Protein AF-M5P0G1-F1 (afdb_monomer_lite)

Radius of gyration: 19.76 Å; chains: 1; bounding box: 32×72×48 Å

Structure (mmCIF, N/CA/C/O backbone):
data_AF-M5P0G1-F1
#
_entry.id   AF-M5P0G1-F1
#
loop_
_atom_site.group_PDB
_atom_site.id
_atom_site.type_symbol
_atom_site.label_atom_id
_atom_site.label_alt_id
_atom_site.label_comp_id
_atom_site.label_asym_id
_atom_site.label_entity_id
_atom_site.label_seq_id
_atom_site.pdbx_PDB_ins_code
_atom_site.Cartn_x
_atom_site.Cartn_y
_at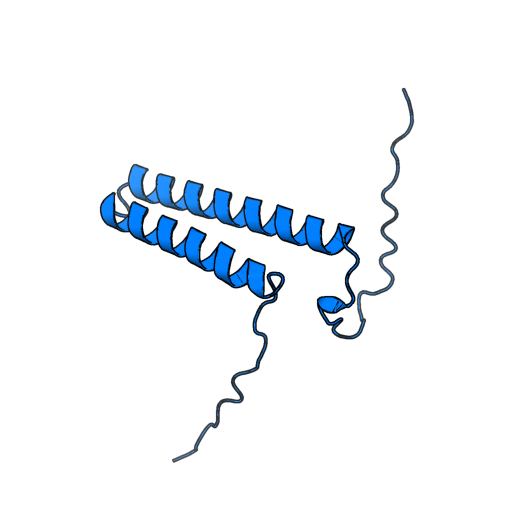om_site.Cartn_z
_atom_site.occupancy
_atom_site.B_iso_or_equiv
_atom_site.auth_seq_id
_atom_site.auth_comp_id
_atom_site.auth_asym_id
_atom_site.auth_atom_id
_atom_site.pdbx_PDB_model_num
ATOM 1 N N . MET A 1 1 ? -6.806 33.149 -22.899 1.00 45.38 1 MET A N 1
ATOM 2 C CA . MET A 1 1 ? -7.219 31.866 -22.291 1.00 45.38 1 MET A CA 1
ATOM 3 C C . MET A 1 1 ? -6.706 30.781 -23.225 1.00 45.38 1 MET A C 1
ATOM 5 O O . MET A 1 1 ? -7.154 30.730 -24.360 1.00 45.38 1 MET A O 1
ATOM 9 N N . ILE A 1 2 ? -5.629 30.093 -22.843 1.00 47.72 2 ILE A N 1
ATOM 10 C CA . ILE A 1 2 ? -4.843 29.232 -23.744 1.00 47.72 2 ILE A CA 1
ATOM 11 C C . ILE A 1 2 ? -5.494 27.840 -23.819 1.00 47.72 2 ILE A C 1
ATOM 13 O O . ILE A 1 2 ? -6.030 27.353 -22.829 1.00 47.72 2 ILE A O 1
ATOM 17 N N . MET A 1 3 ? -5.490 27.291 -25.035 1.00 41.06 3 MET A N 1
ATOM 18 C CA . MET A 1 3 ? -6.217 26.128 -25.558 1.00 41.06 3 MET A CA 1
ATOM 19 C C . MET A 1 3 ? -6.095 24.807 -24.774 1.00 41.06 3 MET A C 1
ATOM 21 O O . MET A 1 3 ? -5.073 24.560 -24.134 1.00 41.06 3 MET A O 1
ATOM 25 N N . PRO A 1 4 ? -7.099 23.912 -24.906 1.00 52.62 4 PRO A N 1
ATOM 26 C CA . PRO A 1 4 ? -7.069 22.574 -24.333 1.00 52.62 4 PRO A CA 1
ATOM 27 C C . PRO A 1 4 ? -6.050 21.723 -25.097 1.00 52.62 4 PRO A C 1
ATOM 29 O O . PRO A 1 4 ? -6.167 21.524 -26.307 1.00 52.62 4 PRO A O 1
ATOM 32 N N . LEU A 1 5 ? -5.039 21.219 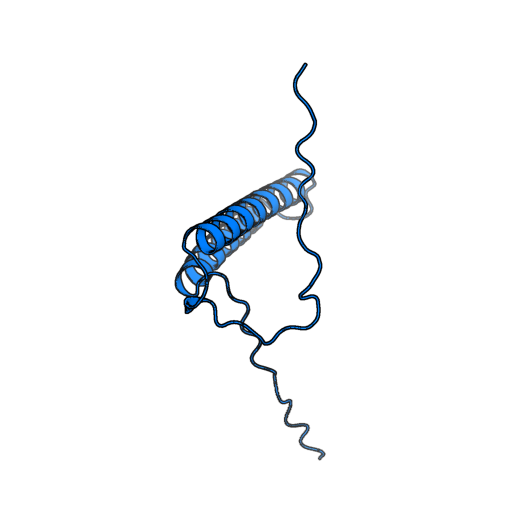-24.392 1.00 49.25 5 LEU A N 1
ATOM 33 C CA . LEU A 1 5 ? -4.108 20.249 -24.950 1.00 49.25 5 LEU A CA 1
ATOM 34 C C . LEU A 1 5 ? -4.814 18.891 -24.968 1.00 49.25 5 LEU A C 1
ATOM 36 O O . LEU A 1 5 ? -4.882 18.189 -23.960 1.00 49.25 5 LEU A O 1
ATOM 40 N N . PHE A 1 6 ? -5.404 18.572 -26.118 1.00 45.56 6 PHE A N 1
ATOM 41 C CA . PHE A 1 6 ? -5.898 17.244 -26.445 1.00 45.56 6 PHE A CA 1
ATOM 42 C C . PHE A 1 6 ? -4.790 16.227 -26.157 1.00 45.56 6 PHE A C 1
ATOM 44 O O . PHE A 1 6 ? -3.772 16.186 -26.847 1.00 45.56 6 PHE A O 1
ATOM 51 N N . PHE A 1 7 ? -4.998 15.411 -25.124 1.00 48.91 7 PHE A N 1
ATOM 52 C CA . PHE A 1 7 ? -4.240 14.192 -24.883 1.00 48.91 7 PHE A CA 1
ATOM 53 C C . PHE A 1 7 ? -4.543 13.240 -26.048 1.00 48.91 7 PHE A C 1
ATOM 55 O O . PHE A 1 7 ? -5.471 12.435 -26.001 1.00 48.91 7 PHE A O 1
ATOM 62 N N . ALA A 1 8 ? -3.799 13.374 -27.144 1.00 45.94 8 ALA A N 1
ATOM 63 C CA . ALA A 1 8 ? -3.763 12.377 -28.198 1.00 45.94 8 ALA A CA 1
ATOM 64 C C . ALA A 1 8 ? -2.966 11.175 -27.674 1.00 45.94 8 ALA A C 1
ATOM 66 O O . ALA A 1 8 ? -1.805 10.977 -28.020 1.00 45.94 8 ALA A O 1
ATOM 67 N N . VAL A 1 9 ? -3.584 10.376 -26.799 1.00 54.19 9 VAL A N 1
ATOM 68 C CA . VAL A 1 9 ? -3.142 8.994 -26.612 1.00 54.19 9 VAL A CA 1
ATOM 69 C C . VAL A 1 9 ? -3.510 8.276 -27.894 1.00 54.19 9 VAL A C 1
ATOM 71 O O . VAL A 1 9 ? -4.676 7.992 -28.168 1.00 54.19 9 VAL A O 1
ATOM 74 N N . SER A 1 10 ? -2.494 8.037 -28.711 1.00 40.72 10 SER A N 1
ATOM 75 C CA . SER A 1 10 ? -2.534 7.146 -29.856 1.00 40.72 10 SER A CA 1
ATOM 76 C C . SER A 1 10 ? -3.023 5.778 -29.373 1.00 40.72 10 SER A C 1
ATOM 78 O O . SER A 1 10 ? -2.258 4.968 -28.853 1.00 40.72 10 SER A O 1
ATOM 80 N N . LEU A 1 11 ? -4.321 5.523 -29.527 1.00 46.38 11 LEU A N 1
ATOM 81 C CA . LEU A 1 11 ? -4.993 4.257 -29.238 1.00 46.38 11 LEU A CA 1
ATOM 82 C C . LEU A 1 11 ? -4.629 3.210 -30.311 1.00 46.38 11 LEU A C 1
ATOM 84 O O . LEU A 1 11 ? -5.498 2.674 -30.988 1.00 46.38 11 LEU A O 1
ATOM 88 N N . SER A 1 12 ? -3.334 2.958 -30.526 1.00 40.03 12 SER A N 1
ATOM 89 C CA . SER A 1 12 ? -2.836 2.122 -31.632 1.00 40.03 12 SER A CA 1
ATOM 90 C C . SER A 1 12 ? -2.193 0.801 -31.191 1.00 40.03 12 SER A C 1
ATOM 92 O O . SER A 1 12 ? -1.617 0.103 -32.018 1.00 40.03 12 SER A O 1
ATOM 94 N N . ALA A 1 13 ? -2.283 0.413 -29.919 1.00 43.12 13 ALA A N 1
ATOM 95 C CA . ALA A 1 13 ? -1.682 -0.836 -29.439 1.00 43.12 13 ALA A CA 1
ATOM 96 C C . ALA A 1 13 ? -2.611 -1.623 -28.503 1.00 43.12 13 ALA A C 1
ATOM 98 O O . ALA A 1 13 ? -2.168 -2.222 -27.530 1.00 43.12 13 ALA A O 1
ATOM 99 N N . ALA A 1 14 ? -3.914 -1.648 -28.798 1.00 42.75 14 ALA A N 1
ATOM 100 C CA . ALA A 1 14 ? -4.871 -2.490 -28.073 1.00 42.75 14 ALA A CA 1
ATOM 101 C C . ALA A 1 14 ? -4.698 -4.005 -28.347 1.00 42.75 14 ALA A C 1
ATOM 103 O O . ALA A 1 14 ? -5.477 -4.800 -27.835 1.00 42.75 14 ALA A O 1
ATOM 104 N N . HIS A 1 15 ? -3.696 -4.418 -29.131 1.00 47.12 15 HIS A N 1
ATOM 105 C CA . HIS A 1 15 ? -3.206 -5.795 -29.248 1.00 47.12 15 HIS A CA 1
ATOM 106 C C . HIS A 1 15 ? -1.672 -5.737 -29.300 1.00 47.12 15 HIS A C 1
ATOM 108 O O . HIS A 1 15 ? -1.105 -5.367 -30.324 1.00 47.12 15 HIS A O 1
ATOM 114 N N . GLY A 1 16 ? -0.991 -6.033 -28.193 1.00 35.62 16 GLY A N 1
ATOM 115 C CA . GLY A 1 16 ? 0.466 -5.948 -28.119 1.00 35.62 16 GLY A CA 1
ATOM 116 C C . GLY A 1 16 ? 1.011 -6.836 -27.012 1.00 35.62 16 GLY A C 1
ATOM 117 O O . GLY A 1 16 ? 0.476 -6.848 -25.908 1.00 35.62 16 GLY A O 1
ATOM 118 N N . GLU A 1 17 ? 2.039 -7.604 -27.352 1.00 43.88 17 GLU A N 1
ATOM 119 C CA . GLU A 1 17 ? 2.778 -8.555 -26.520 1.00 43.88 17 GLU A CA 1
ATOM 120 C C . GLU A 1 17 ? 2.955 -8.115 -25.056 1.00 43.88 17 GLU A C 1
ATOM 122 O O . GLU A 1 17 ? 3.177 -6.939 -24.755 1.00 43.88 17 GLU A O 1
ATOM 127 N N . THR A 1 18 ? 2.899 -9.078 -24.129 1.00 55.81 18 THR A N 1
ATOM 128 C CA . THR A 1 18 ? 3.144 -8.843 -22.702 1.00 55.81 18 THR A CA 1
ATOM 129 C C . THR A 1 18 ? 4.546 -8.263 -22.505 1.00 55.81 18 THR A C 1
ATOM 131 O O . THR A 1 18 ? 5.544 -8.974 -22.602 1.00 55.81 18 THR A O 1
ATOM 134 N N . ARG A 1 19 ? 4.645 -6.960 -22.225 1.00 56.34 19 ARG A N 1
ATOM 135 C CA . ARG A 1 19 ? 5.925 -6.325 -21.892 1.00 56.34 19 ARG A CA 1
ATOM 136 C C . ARG A 1 19 ? 6.326 -6.689 -20.465 1.00 56.34 19 ARG A C 1
ATOM 138 O O . ARG A 1 19 ? 5.540 -6.536 -19.532 1.00 56.34 19 ARG A O 1
ATOM 145 N N . VAL A 1 20 ? 7.561 -7.157 -20.303 1.00 69.94 20 VAL A N 1
ATOM 146 C CA . VAL A 1 20 ? 8.185 -7.382 -18.990 1.00 69.94 20 VAL A CA 1
ATOM 147 C C . VAL A 1 20 ? 8.380 -6.027 -18.300 1.00 69.94 20 VAL A C 1
ATOM 149 O O . VAL A 1 20 ? 8.779 -5.065 -18.953 1.00 69.94 20 VAL A O 1
ATOM 152 N N . TYR A 1 21 ? 8.097 -5.934 -16.996 1.00 74.62 21 TYR A N 1
ATOM 153 C CA . TYR A 1 21 ? 8.175 -4.681 -16.223 1.00 74.62 21 TYR A CA 1
ATOM 154 C C . TYR A 1 21 ? 9.544 -3.992 -16.292 1.00 74.62 21 TYR A C 1
ATOM 156 O O . TYR A 1 21 ? 9.619 -2.764 -16.286 1.00 74.62 21 TYR A O 1
ATOM 164 N N . ASP A 1 22 ? 10.618 -4.769 -16.426 1.00 77.94 22 ASP A N 1
ATOM 165 C CA . ASP A 1 22 ? 11.981 -4.246 -16.563 1.00 77.94 22 ASP A CA 1
ATOM 166 C C . ASP A 1 22 ? 12.160 -3.360 -17.806 1.00 77.94 22 ASP A C 1
ATOM 168 O O . ASP A 1 22 ? 13.005 -2.468 -17.805 1.00 77.94 22 ASP A O 1
ATOM 172 N N . ASN A 1 23 ? 11.313 -3.541 -18.825 1.00 84.12 23 ASN A N 1
ATOM 173 C CA . ASN A 1 23 ? 11.337 -2.770 -20.069 1.00 84.12 23 ASN A CA 1
ATOM 174 C C . ASN A 1 23 ? 10.534 -1.456 -19.998 1.00 84.12 23 ASN A C 1
ATOM 176 O O . ASN A 1 23 ? 10.432 -0.757 -21.007 1.00 84.12 23 ASN A O 1
ATOM 180 N N . LEU A 1 24 ? 9.919 -1.127 -18.855 1.00 85.00 24 LEU A N 1
ATOM 181 C CA . LEU A 1 24 ? 9.216 0.146 -18.665 1.00 85.00 24 LEU A CA 1
ATOM 182 C C . LEU A 1 24 ? 10.202 1.293 -18.415 1.00 85.00 24 LEU A C 1
ATOM 184 O O . LEU A 1 24 ? 11.248 1.106 -17.789 1.00 85.00 24 LEU A O 1
ATOM 188 N N . THR A 1 25 ? 9.837 2.500 -18.852 1.00 90.50 25 THR A N 1
ATOM 189 C CA . THR A 1 25 ? 10.582 3.718 -18.508 1.00 90.50 25 THR A CA 1
ATOM 190 C C . THR A 1 25 ? 10.412 4.058 -17.026 1.00 90.50 25 THR A C 1
ATOM 192 O O . THR A 1 25 ? 9.458 3.627 -16.375 1.00 90.50 25 THR A O 1
ATOM 195 N N . GLU A 1 26 ? 11.317 4.866 -16.473 1.00 89.56 26 GLU A N 1
ATOM 196 C CA . GLU A 1 26 ? 11.212 5.293 -15.071 1.00 89.56 26 GLU A CA 1
ATOM 197 C C . GLU A 1 26 ? 9.936 6.105 -14.799 1.00 89.56 26 GLU A C 1
ATOM 199 O O . GLU A 1 26 ? 9.306 5.914 -13.763 1.00 89.56 26 GLU A O 1
ATOM 204 N N . GLU A 1 27 ? 9.491 6.928 -15.753 1.00 91.31 27 GLU A N 1
ATOM 205 C CA . GLU A 1 27 ? 8.216 7.657 -15.663 1.00 91.31 27 GLU A CA 1
ATOM 206 C C . GLU A 1 27 ? 7.018 6.699 -15.566 1.00 91.31 27 GLU A C 1
ATOM 208 O O . GLU A 1 27 ? 6.166 6.857 -14.695 1.00 91.31 27 GLU A O 1
ATOM 213 N N . GLN A 1 28 ? 6.991 5.644 -16.389 1.00 88.50 28 GLN A N 1
ATOM 214 C CA . GLN A 1 28 ? 5.936 4.624 -16.350 1.00 88.50 28 GLN A CA 1
ATOM 215 C C . GLN A 1 28 ? 5.930 3.860 -15.020 1.00 88.50 28 GLN A C 1
ATOM 217 O O . GLN A 1 28 ? 4.873 3.595 -14.445 1.00 88.50 28 GLN A O 1
ATOM 222 N N . LYS A 1 29 ? 7.110 3.515 -14.491 1.00 87.62 29 LYS A N 1
ATOM 223 C CA . LYS A 1 29 ? 7.229 2.853 -13.182 1.00 87.62 29 LYS A CA 1
ATOM 224 C C . LYS A 1 29 ? 6.751 3.762 -12.048 1.00 87.62 29 LYS A C 1
ATOM 226 O O . LYS A 1 29 ? 6.079 3.290 -11.129 1.00 87.62 29 LYS A O 1
ATOM 231 N N . GLN A 1 30 ? 7.073 5.053 -12.108 1.00 90.81 30 GLN A N 1
ATOM 232 C CA . GLN A 1 30 ? 6.614 6.043 -11.132 1.00 90.81 30 GLN A CA 1
ATOM 233 C C . GLN A 1 30 ? 5.096 6.229 -11.175 1.00 90.81 30 GLN A C 1
ATOM 235 O O . GLN A 1 30 ? 4.469 6.268 -10.116 1.00 90.81 30 GLN A O 1
ATOM 240 N N . GLU A 1 31 ? 4.499 6.273 -12.368 1.00 92.00 31 GLU A N 1
ATOM 241 C CA . GLU A 1 31 ? 3.045 6.335 -12.537 1.00 92.00 31 GLU A CA 1
ATOM 242 C C . GLU A 1 31 ? 2.360 5.135 -11.863 1.00 92.00 31 GLU A C 1
ATOM 244 O O . GLU A 1 31 ? 1.482 5.309 -11.013 1.00 92.00 31 GLU A O 1
ATOM 249 N N . LEU A 1 32 ? 2.833 3.914 -12.138 1.00 90.12 32 LEU A N 1
ATOM 250 C CA . LEU A 1 32 ? 2.311 2.695 -11.510 1.00 90.12 32 LEU A CA 1
ATOM 251 C C . LEU A 1 32 ? 2.467 2.701 -9.983 1.00 90.12 32 LEU A C 1
ATOM 253 O O . LEU A 1 32 ? 1.548 2.303 -9.261 1.00 90.12 32 LEU A O 1
ATOM 257 N N . ALA A 1 33 ? 3.614 3.161 -9.476 1.00 90.81 33 ALA A N 1
ATOM 258 C CA . ALA A 1 33 ? 3.858 3.269 -8.041 1.00 90.81 33 ALA A CA 1
ATOM 259 C C . ALA A 1 33 ? 2.907 4.275 -7.376 1.00 90.81 33 ALA A C 1
ATOM 261 O O . ALA A 1 33 ? 2.360 3.987 -6.307 1.00 90.81 33 ALA A O 1
ATOM 262 N N . SER A 1 34 ? 2.668 5.420 -8.023 1.00 94.12 34 SER A N 1
ATOM 263 C CA . SER A 1 34 ? 1.714 6.429 -7.559 1.00 94.12 34 SER A CA 1
ATOM 264 C C . SER A 1 34 ? 0.303 5.850 -7.475 1.00 94.12 34 SER A C 1
ATOM 266 O O . SER A 1 34 ? -0.324 5.901 -6.419 1.00 94.12 34 SER A O 1
ATOM 268 N N . MET A 1 35 ? -0.162 5.191 -8.540 1.00 95.06 35 MET A N 1
ATOM 269 C CA . MET A 1 35 ? -1.483 4.555 -8.556 1.00 95.06 35 MET A CA 1
ATOM 270 C C . MET A 1 35 ? -1.629 3.488 -7.463 1.00 95.06 35 MET A C 1
ATOM 272 O O . MET A 1 35 ? -2.667 3.388 -6.808 1.00 95.06 35 MET A O 1
ATOM 276 N N . GLN A 1 36 ? -0.595 2.676 -7.230 1.00 93.31 36 GLN A N 1
ATOM 277 C CA . GLN A 1 36 ? -0.626 1.649 -6.184 1.00 93.31 36 GLN A CA 1
ATOM 278 C C . GLN A 1 36 ? -0.677 2.239 -4.777 1.00 93.31 36 GLN A C 1
ATOM 280 O O . GLN A 1 36 ? -1.361 1.688 -3.907 1.00 93.31 36 GLN A O 1
ATOM 285 N N . LYS A 1 37 ? 0.003 3.366 -4.555 1.00 94.25 37 LYS A N 1
ATOM 286 C CA . LYS A 1 37 ? -0.078 4.106 -3.297 1.00 94.25 37 LYS A CA 1
ATOM 287 C C . LYS A 1 37 ? -1.494 4.639 -3.074 1.00 94.25 37 LYS A C 1
ATOM 289 O O . LYS A 1 37 ? -2.060 4.403 -2.007 1.00 94.25 37 LYS A O 1
ATOM 294 N N . ASP A 1 38 ? -2.105 5.236 -4.093 1.00 96.94 38 ASP A N 1
ATOM 295 C CA . ASP A 1 38 ? -3.479 5.743 -4.011 1.00 96.94 38 ASP A CA 1
ATOM 296 C C . ASP A 1 38 ? -4.479 4.618 -3.706 1.00 96.94 38 ASP A C 1
ATOM 298 O O . ASP A 1 38 ? -5.344 4.749 -2.836 1.00 96.94 38 ASP A O 1
ATOM 302 N N . ILE A 1 39 ? -4.330 3.458 -4.355 1.00 95.75 39 ILE A N 1
ATOM 303 C CA . ILE A 1 39 ? -5.151 2.268 -4.087 1.00 95.75 39 ILE A CA 1
ATOM 304 C C . ILE A 1 39 ? -4.987 1.801 -2.636 1.00 95.75 39 ILE A C 1
ATOM 306 O O . ILE A 1 39 ? -5.974 1.456 -1.978 1.00 95.75 39 ILE A O 1
ATOM 310 N N . MET A 1 40 ? -3.754 1.760 -2.126 1.00 96.81 40 MET A N 1
ATOM 311 C CA . MET A 1 40 ? -3.469 1.389 -0.740 1.00 96.81 40 MET A CA 1
ATOM 312 C C . MET A 1 40 ? -4.176 2.338 0.238 1.00 96.81 40 MET A C 1
ATOM 314 O O . MET A 1 40 ? -4.855 1.884 1.163 1.00 96.81 40 MET A O 1
ATOM 318 N N . GLU A 1 41 ? -4.064 3.647 0.017 1.00 98.00 41 GLU A N 1
ATOM 319 C CA . GLU A 1 41 ? -4.693 4.669 0.854 1.00 98.00 41 GLU A CA 1
ATOM 320 C C . GLU A 1 41 ? -6.222 4.574 0.816 1.00 98.00 41 GLU A C 1
ATOM 322 O O . GLU A 1 41 ? -6.866 4.555 1.870 1.00 98.00 41 GLU A O 1
ATOM 327 N N . LYS A 1 42 ? -6.814 4.401 -0.373 1.00 98.44 42 LYS A N 1
ATOM 328 C CA . LYS A 1 42 ? -8.262 4.196 -0.532 1.00 98.44 42 LYS A CA 1
ATOM 329 C C . LYS A 1 42 ? -8.754 2.944 0.187 1.00 98.44 42 LYS A C 1
ATOM 331 O O . LYS A 1 42 ? -9.788 2.991 0.853 1.00 98.44 42 LYS A O 1
ATOM 336 N N . LYS A 1 43 ? -8.001 1.842 0.139 1.00 97.88 43 LYS A N 1
ATOM 337 C CA . LYS A 1 43 ? -8.332 0.628 0.904 1.00 97.88 43 LYS A CA 1
ATOM 338 C C . LYS A 1 43 ? -8.312 0.891 2.407 1.00 97.88 43 LYS A C 1
ATOM 340 O O . LYS A 1 43 ? -9.247 0.497 3.095 1.00 97.88 43 LYS A O 1
ATOM 345 N N . LYS A 1 44 ? -7.303 1.596 2.928 1.00 98.31 44 LYS A N 1
ATOM 346 C CA . LYS A 1 44 ? -7.252 1.965 4.355 1.00 98.31 44 LYS A CA 1
ATOM 347 C C . LYS A 1 44 ? -8.443 2.842 4.761 1.00 98.31 44 LYS A C 1
ATOM 349 O O . LYS A 1 44 ? -9.008 2.625 5.831 1.00 98.31 44 LYS A O 1
ATOM 354 N N . GLN A 1 45 ? -8.844 3.790 3.910 1.00 98.44 45 GLN A N 1
ATOM 355 C CA . GLN A 1 45 ? -10.034 4.622 4.128 1.00 98.44 45 GLN A CA 1
ATOM 356 C C . GLN A 1 45 ? -11.315 3.780 4.189 1.00 98.44 45 GLN A C 1
ATOM 358 O O . GLN A 1 45 ? -12.120 3.969 5.099 1.00 98.44 45 GLN A O 1
ATOM 363 N N . LEU A 1 46 ? -11.475 2.812 3.283 1.00 98.44 46 LEU A N 1
ATOM 364 C CA . LEU A 1 46 ? -12.609 1.886 3.293 1.00 98.44 46 LEU A CA 1
ATOM 365 C C . LEU A 1 46 ? -12.670 1.069 4.593 1.00 98.44 46 LEU A C 1
ATOM 367 O O . LEU A 1 46 ? -13.728 0.974 5.206 1.00 98.44 46 LEU A O 1
ATOM 371 N N . ILE A 1 47 ? -11.533 0.543 5.059 1.00 98.50 47 ILE A N 1
ATOM 372 C CA . ILE A 1 47 ? -11.467 -0.193 6.330 1.00 98.50 47 ILE A CA 1
ATOM 373 C C . ILE A 1 47 ? -11.853 0.696 7.514 1.00 98.50 47 ILE A C 1
ATOM 375 O O . ILE A 1 47 ? -12.583 0.249 8.393 1.00 98.50 47 ILE A O 1
ATOM 379 N N . ASN A 1 48 ? -11.433 1.965 7.530 1.00 98.38 48 ASN A N 1
ATOM 380 C CA . ASN A 1 48 ? -11.879 2.898 8.566 1.00 98.38 48 ASN A CA 1
ATOM 381 C C . ASN A 1 48 ? -13.405 3.088 8.540 1.00 98.38 48 ASN A C 1
ATOM 383 O O . ASN A 1 48 ? -14.012 3.126 9.604 1.00 98.38 48 ASN A O 1
ATOM 387 N N . LYS A 1 49 ? -14.033 3.143 7.356 1.00 98.69 49 LYS A N 1
ATOM 388 C CA . LYS A 1 49 ? -15.499 3.200 7.238 1.00 98.69 49 LYS A CA 1
ATOM 389 C C . LYS A 1 49 ? -16.184 1.930 7.731 1.00 98.69 49 LYS A C 1
ATOM 391 O O . LYS A 1 49 ? -17.214 2.024 8.384 1.00 98.69 49 LYS A O 1
ATOM 396 N N . TYR A 1 50 ? -15.602 0.758 7.500 1.00 98.50 50 TYR A N 1
ATOM 397 C CA . TYR A 1 50 ? -16.129 -0.484 8.071 1.00 98.50 50 TYR A CA 1
ATOM 398 C C . TYR A 1 50 ? -16.054 -0.512 9.600 1.00 98.50 50 TYR A C 1
ATOM 400 O O . TYR A 1 50 ? -16.987 -1.002 10.228 1.00 98.50 50 TYR A O 1
ATOM 408 N N . VAL A 1 51 ? -14.999 0.052 10.197 1.00 98.44 51 VAL A N 1
ATOM 409 C CA . VAL A 1 51 ? -14.915 0.229 11.657 1.00 98.44 51 VAL A CA 1
ATOM 410 C C . VAL A 1 51 ? -15.964 1.231 12.148 1.00 98.44 51 VAL A C 1
ATOM 412 O O . VAL A 1 51 ? -16.667 0.962 13.114 1.00 98.44 51 VAL A O 1
ATOM 415 N N . GLU A 1 52 ? -16.097 2.374 11.470 1.00 98.31 52 GLU A N 1
ATOM 416 C CA . GLU A 1 52 ? -17.062 3.432 11.809 1.00 98.31 52 GLU A CA 1
ATOM 417 C C . 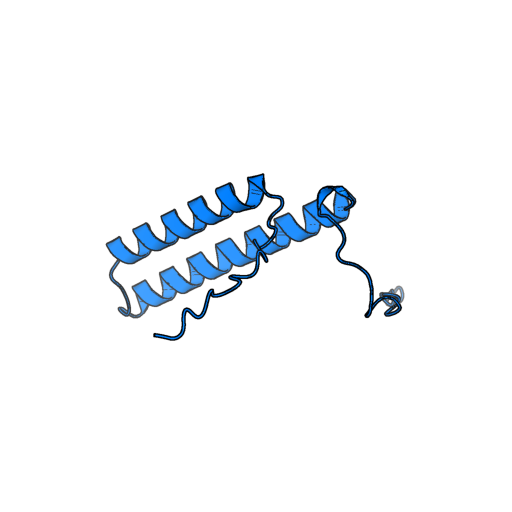GLU A 1 52 ? -18.510 2.928 11.774 1.00 98.31 52 GLU A C 1
ATOM 419 O O . GLU A 1 52 ? -19.302 3.263 12.648 1.00 98.31 52 GLU A O 1
ATOM 424 N N . TYR A 1 53 ? -18.848 2.089 10.795 1.00 98.44 53 TYR A N 1
ATOM 425 C CA . TYR A 1 53 ? -20.188 1.520 10.645 1.00 98.44 53 TYR A CA 1
ATOM 426 C C . TYR A 1 53 ? -20.406 0.252 11.482 1.00 98.44 53 TYR A C 1
ATOM 428 O O . TYR A 1 53 ? -21.458 -0.373 11.372 1.00 98.44 53 TYR A O 1
ATOM 436 N N . GLY A 1 54 ? -19.424 -0.153 12.294 1.00 97.19 54 GLY A N 1
ATOM 437 C CA . GLY A 1 54 ? -19.518 -1.342 13.143 1.00 97.19 54 GLY A CA 1
ATOM 438 C C . GLY A 1 54 ? -19.556 -2.669 12.376 1.00 97.19 54 GLY A C 1
ATOM 439 O O . GLY A 1 54 ? -19.956 -3.682 12.938 1.00 97.19 54 GLY A O 1
ATOM 440 N N . ILE A 1 55 ? -19.148 -2.682 11.102 1.00 97.94 55 ILE A N 1
ATOM 441 C CA . ILE A 1 55 ? -19.056 -3.904 10.282 1.00 97.94 55 ILE A CA 1
ATOM 442 C C . ILE A 1 55 ? -17.886 -4.776 10.758 1.00 97.94 55 ILE A C 1
ATOM 444 O O . ILE A 1 55 ? -17.954 -6.001 10.692 1.00 97.94 55 ILE A O 1
ATOM 448 N N . ILE A 1 56 ? -16.811 -4.143 11.235 1.00 97.81 56 ILE A N 1
ATOM 449 C CA . ILE A 1 56 ? -15.659 -4.803 11.858 1.00 97.81 56 ILE A CA 1
ATOM 450 C C . ILE A 1 56 ? -15.244 -4.048 13.123 1.00 97.81 56 ILE A C 1
ATOM 452 O O . ILE A 1 56 ? -15.462 -2.841 13.231 1.00 97.81 56 ILE A O 1
ATOM 456 N N . ASP A 1 57 ? -14.601 -4.739 14.059 1.00 97.31 57 ASP A N 1
ATOM 457 C CA . ASP A 1 57 ? -14.037 -4.108 15.250 1.00 97.31 57 ASP A CA 1
ATOM 458 C C . ASP A 1 57 ? -12.729 -3.335 14.953 1.00 97.31 57 ASP A C 1
ATOM 460 O O . ASP A 1 57 ? -12.131 -3.413 13.870 1.00 97.31 57 ASP A O 1
ATOM 464 N N . GLN A 1 58 ? -12.276 -2.548 15.935 1.00 97.19 58 GLN A N 1
ATOM 465 C CA . GLN A 1 58 ? -11.080 -1.715 15.795 1.00 97.19 58 GLN A CA 1
ATOM 466 C C . GLN A 1 58 ? -9.782 -2.516 15.657 1.00 97.19 58 GLN A C 1
ATOM 468 O O . GLN A 1 58 ? -8.860 -2.060 14.974 1.00 97.19 58 GLN A O 1
ATOM 473 N N . GLU A 1 59 ? -9.677 -3.660 16.328 1.00 97.69 59 GLU A N 1
ATOM 474 C CA . GLU A 1 59 ? -8.476 -4.492 16.318 1.00 97.69 59 GLU A CA 1
ATOM 475 C C . GLU A 1 59 ? -8.303 -5.119 14.938 1.00 97.69 59 GLU A C 1
ATOM 477 O O . GLU A 1 59 ? -7.28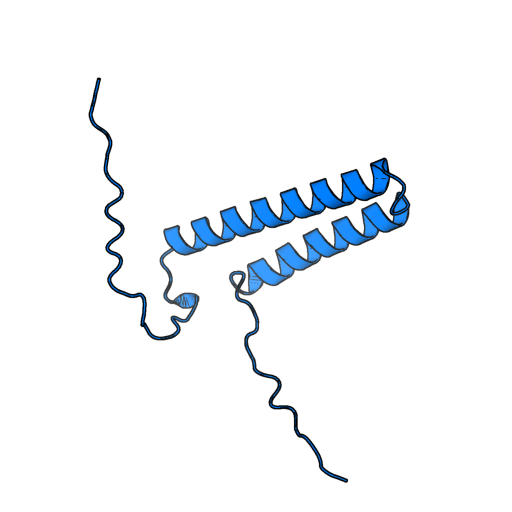4 -4.914 14.274 1.00 97.69 59 GLU A O 1
ATOM 482 N N . ARG A 1 60 ? -9.372 -5.721 14.424 1.00 96.75 60 ARG A N 1
ATOM 483 C CA . ARG A 1 60 ? -9.451 -6.273 13.082 1.00 96.75 60 ARG A CA 1
ATOM 484 C C . ARG A 1 60 ? -9.189 -5.217 12.016 1.00 96.75 60 ARG A C 1
ATOM 486 O O . ARG A 1 60 ? -8.452 -5.461 11.060 1.00 96.75 60 ARG A O 1
ATOM 493 N N . GLY A 1 61 ? -9.730 -4.012 12.190 1.00 98.12 61 GLY A N 1
ATOM 494 C CA . GLY A 1 61 ? -9.431 -2.880 11.315 1.00 98.12 61 GLY A CA 1
ATOM 495 C C . GLY A 1 61 ? -7.940 -2.514 11.291 1.00 98.12 61 GLY A C 1
ATOM 496 O O . GLY A 1 61 ? -7.400 -2.197 10.227 1.00 98.12 61 GLY A O 1
ATOM 497 N N . LYS A 1 62 ? -7.243 -2.569 12.434 1.00 98.12 62 LYS A N 1
ATOM 498 C CA . LYS A 1 62 ? -5.788 -2.333 12.513 1.00 98.12 62 LYS A CA 1
ATOM 499 C C . LYS A 1 62 ? -4.999 -3.446 11.826 1.00 98.12 62 LYS A C 1
ATOM 501 O O . LYS A 1 62 ? -4.119 -3.134 11.022 1.00 98.12 62 LYS A O 1
ATOM 506 N N . GLU A 1 63 ? -5.346 -4.708 12.074 1.00 98.19 63 GLU A N 1
ATOM 507 C CA . GLU A 1 63 ? -4.709 -5.860 11.426 1.00 98.19 63 GLU A CA 1
ATOM 508 C C . GLU A 1 63 ? -4.794 -5.762 9.902 1.00 98.19 63 GLU A C 1
ATOM 510 O O . GLU A 1 63 ? -3.779 -5.841 9.207 1.00 98.19 63 GLU A O 1
ATOM 515 N N . ILE A 1 64 ? -5.995 -5.526 9.361 1.00 97.88 64 ILE A N 1
ATOM 516 C CA . ILE A 1 64 ? -6.204 -5.450 7.910 1.00 97.88 64 ILE A CA 1
ATOM 517 C C . ILE A 1 64 ? -5.375 -4.312 7.302 1.00 97.88 64 ILE A C 1
ATOM 519 O O . ILE A 1 64 ? -4.745 -4.502 6.260 1.00 97.88 64 ILE A O 1
ATOM 523 N N . LYS A 1 65 ? -5.319 -3.141 7.952 1.00 97.94 65 LYS A N 1
ATOM 524 C CA . LYS A 1 65 ? -4.481 -2.023 7.485 1.00 97.94 65 LYS A CA 1
ATOM 525 C C . LYS A 1 65 ? -2.991 -2.379 7.476 1.00 97.94 65 LYS A C 1
ATOM 527 O O . LYS A 1 65 ? -2.322 -2.075 6.491 1.00 97.94 65 LYS A O 1
ATOM 532 N N . SER A 1 66 ? -2.496 -3.087 8.492 1.00 97.81 66 SER A N 1
ATOM 533 C CA . SER A 1 66 ? -1.112 -3.583 8.516 1.00 97.81 66 SER A CA 1
ATOM 534 C C . SER A 1 66 ? -0.840 -4.578 7.379 1.00 97.81 66 SER A C 1
ATOM 536 O O . SER A 1 66 ? 0.177 -4.492 6.687 1.00 97.81 66 SER A O 1
ATOM 538 N N . HIS A 1 67 ? -1.782 -5.484 7.099 1.00 97.06 67 HIS A N 1
ATOM 539 C CA . HIS A 1 67 ? -1.671 -6.400 5.963 1.00 97.06 67 HIS A CA 1
ATOM 540 C C . HIS A 1 67 ? -1.649 -5.675 4.612 1.00 97.06 67 HIS A C 1
ATOM 542 O O . HIS A 1 67 ? -0.908 -6.090 3.716 1.00 97.06 67 HIS A O 1
ATOM 548 N N . ILE A 1 68 ? -2.437 -4.606 4.460 1.00 96.50 68 ILE A N 1
ATOM 549 C CA . ILE A 1 68 ? -2.444 -3.756 3.263 1.00 96.50 68 ILE A CA 1
ATOM 550 C C . ILE A 1 68 ? -1.062 -3.120 3.051 1.00 96.50 68 ILE A C 1
ATOM 552 O O . ILE A 1 68 ? -0.517 -3.225 1.953 1.00 96.50 68 ILE A O 1
ATOM 556 N N . GLU A 1 69 ? -0.470 -2.536 4.094 1.00 95.25 69 GLU A N 1
ATOM 557 C CA . GLU A 1 69 ? 0.870 -1.931 4.042 1.00 95.25 69 GLU A CA 1
ATOM 558 C C . GLU A 1 69 ? 1.946 -2.969 3.712 1.00 95.25 69 GLU A C 1
ATOM 560 O O . GLU A 1 69 ? 2.732 -2.789 2.782 1.00 95.25 69 GLU A O 1
ATOM 565 N N . ARG A 1 70 ? 1.923 -4.126 4.385 1.00 94.75 70 ARG A N 1
ATOM 566 C CA . ARG A 1 70 ? 2.853 -5.226 4.097 1.00 94.75 70 ARG A CA 1
ATOM 567 C C . ARG A 1 70 ? 2.744 -5.702 2.649 1.00 94.75 70 ARG A C 1
ATOM 569 O O . ARG A 1 70 ? 3.750 -6.019 2.017 1.00 94.75 70 ARG A O 1
ATOM 576 N N . ARG A 1 71 ? 1.523 -5.783 2.110 1.00 91.19 71 ARG A N 1
ATOM 577 C CA . ARG A 1 71 ? 1.304 -6.169 0.711 1.00 91.19 71 ARG A CA 1
ATOM 578 C C . ARG A 1 71 ? 1.849 -5.117 -0.249 1.00 91.19 71 ARG A C 1
ATOM 580 O O . ARG A 1 71 ? 2.436 -5.503 -1.254 1.00 91.19 71 ARG A O 1
ATOM 587 N N . TYR A 1 72 ? 1.683 -3.833 0.056 1.00 92.25 72 TYR A N 1
ATOM 588 C CA . TYR A 1 72 ? 2.253 -2.752 -0.743 1.00 92.25 72 TYR A CA 1
ATOM 589 C C . TYR A 1 72 ? 3.783 -2.855 -0.810 1.00 92.25 72 TYR A C 1
ATOM 591 O O . TYR A 1 72 ? 4.333 -2.900 -1.908 1.00 92.25 72 TYR A O 1
ATOM 599 N N . GLU A 1 73 ? 4.460 -3.022 0.330 1.00 91.69 73 GLU A N 1
ATOM 600 C CA . GLU A 1 73 ? 5.922 -3.183 0.370 1.00 91.69 73 GLU A CA 1
ATOM 601 C C . GLU A 1 73 ? 6.403 -4.434 -0.379 1.00 91.69 73 GLU A C 1
ATOM 603 O O . GLU A 1 73 ? 7.399 -4.397 -1.103 1.00 91.69 73 GLU A O 1
ATOM 608 N N . ASN A 1 74 ? 5.675 -5.548 -0.270 1.00 88.94 74 ASN A N 1
ATOM 609 C CA . ASN A 1 74 ? 5.999 -6.759 -1.025 1.00 88.94 74 ASN A CA 1
ATOM 610 C C . ASN A 1 74 ? 5.807 -6.574 -2.534 1.00 88.94 74 ASN A C 1
ATOM 612 O O . ASN A 1 74 ? 6.627 -7.043 -3.319 1.00 88.94 74 ASN A O 1
ATOM 616 N N . ASN A 1 75 ? 4.744 -5.885 -2.945 1.00 86.25 75 ASN A N 1
ATOM 617 C CA . ASN A 1 75 ? 4.479 -5.609 -4.351 1.00 86.25 75 ASN A CA 1
ATOM 618 C C . ASN A 1 75 ? 5.502 -4.631 -4.932 1.00 86.25 75 ASN A C 1
ATOM 620 O O . ASN A 1 75 ? 5.936 -4.831 -6.062 1.00 86.25 75 ASN A O 1
ATOM 624 N N . LYS A 1 76 ? 5.945 -3.635 -4.157 1.00 86.88 76 LYS A N 1
ATOM 625 C CA . LYS A 1 76 ? 6.981 -2.676 -4.558 1.00 86.88 76 LYS A CA 1
ATOM 626 C C . LYS A 1 76 ? 8.274 -3.371 -4.996 1.00 86.88 76 LYS A C 1
ATOM 628 O O . LYS A 1 76 ? 8.870 -2.965 -5.986 1.00 86.88 76 LYS A O 1
ATOM 633 N N . LYS A 1 77 ? 8.669 -4.457 -4.317 1.00 83.44 77 LYS A N 1
ATOM 634 C CA . LYS A 1 77 ? 9.855 -5.262 -4.681 1.00 83.44 77 LYS A CA 1
ATOM 635 C C . LYS A 1 77 ? 9.746 -5.923 -6.058 1.00 83.44 77 LYS A C 1
ATOM 637 O O . LYS A 1 77 ? 10.763 -6.124 -6.704 1.00 83.44 77 LYS A O 1
ATOM 642 N N . ASN A 1 78 ? 8.528 -6.227 -6.505 1.00 79.94 78 ASN A N 1
ATOM 643 C CA . ASN A 1 78 ? 8.251 -6.882 -7.786 1.00 79.94 78 ASN A CA 1
ATOM 644 C C . ASN A 1 78 ? 7.676 -5.903 -8.825 1.00 79.94 78 ASN A C 1
ATOM 646 O O . ASN A 1 78 ? 6.969 -6.324 -9.740 1.00 79.94 78 ASN A O 1
ATOM 650 N N . GLY A 1 79 ? 7.862 -4.592 -8.633 1.00 81.06 79 GLY A N 1
ATOM 651 C CA . GLY A 1 79 ? 7.340 -3.595 -9.567 1.00 81.06 79 GLY A CA 1
ATOM 652 C C . GLY A 1 79 ? 5.813 -3.535 -9.649 1.00 81.06 79 GLY A C 1
ATOM 653 O O . GLY A 1 79 ? 5.247 -3.167 -10.670 1.00 81.06 79 GLY A O 1
ATOM 654 N N . PHE A 1 80 ? 5.119 -3.953 -8.592 1.00 81.62 80 PHE A N 1
ATOM 655 C CA . PHE A 1 80 ? 3.660 -4.043 -8.540 1.00 81.62 80 PHE A CA 1
ATOM 656 C C . PHE A 1 80 ? 3.020 -4.972 -9.588 1.00 81.62 80 PHE A C 1
ATOM 658 O O . PHE A 1 80 ? 1.809 -4.903 -9.805 1.00 81.62 80 PHE A O 1
ATOM 665 N N . MET A 1 81 ? 3.790 -5.888 -10.187 1.00 77.69 81 MET A N 1
ATOM 666 C CA . MET A 1 81 ? 3.254 -6.862 -11.135 1.00 77.69 81 MET A CA 1
ATOM 667 C C . MET A 1 81 ? 2.377 -7.916 -10.440 1.00 77.69 81 MET A C 1
ATOM 669 O O . MET A 1 81 ? 2.805 -8.538 -9.458 1.00 77.69 81 MET A O 1
ATOM 673 N N . PRO A 1 82 ? 1.171 -8.194 -10.961 1.00 73.38 82 PRO A N 1
ATOM 674 C CA . PRO A 1 82 ? 0.421 -9.378 -10.575 1.00 73.38 82 PRO A CA 1
ATOM 675 C C . PRO A 1 82 ? 1.173 -10.642 -11.006 1.00 73.38 82 PRO A C 1
ATOM 677 O O . PRO A 1 82 ? 1.710 -10.717 -12.111 1.00 73.38 82 PRO A O 1
ATOM 680 N N . LYS A 1 83 ? 1.191 -11.661 -10.142 1.00 70.06 83 LYS A N 1
ATOM 681 C CA . LYS A 1 83 ? 1.658 -12.996 -10.523 1.00 70.06 83 LYS A CA 1
ATOM 682 C C . LYS A 1 83 ? 0.564 -13.652 -11.360 1.00 70.06 83 LYS A C 1
ATOM 684 O O 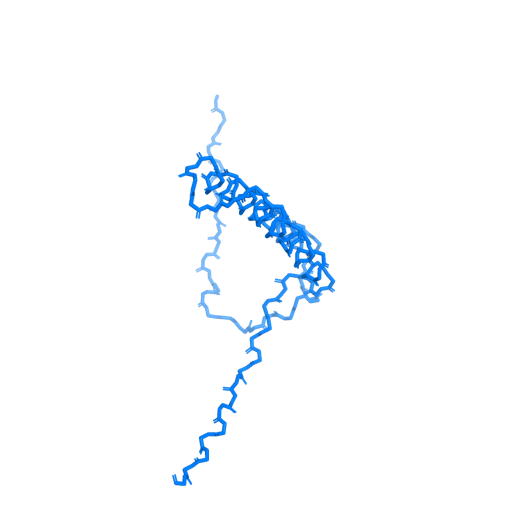. LYS A 1 83 ? -0.354 -14.246 -10.806 1.00 70.06 83 LYS A O 1
ATOM 689 N N . TRP A 1 84 ? 0.648 -13.490 -12.676 1.00 67.12 84 TRP A N 1
ATOM 690 C CA . TRP A 1 84 ? -0.269 -14.108 -13.637 1.00 67.12 84 TRP A CA 1
ATOM 691 C C . TRP A 1 84 ? 0.033 -15.588 -13.894 1.00 67.12 84 TRP A C 1
ATOM 693 O O . TRP A 1 84 ? -0.595 -16.167 -14.773 1.00 67.12 84 TRP A O 1
ATOM 703 N N . ASP A 1 85 ? 0.976 -16.197 -13.159 1.00 63.47 85 ASP A N 1
ATOM 704 C CA . ASP A 1 85 ? 1.289 -17.619 -13.292 1.00 63.47 85 ASP A CA 1
ATOM 705 C C . ASP A 1 85 ? 0.020 -18.443 -13.099 1.00 63.47 85 ASP A C 1
ATOM 707 O O . ASP A 1 85 ? -0.518 -18.600 -12.000 1.00 63.47 85 ASP A O 1
ATOM 711 N N . HIS A 1 86 ? -0.480 -18.910 -14.237 1.00 57.78 86 HIS A N 1
ATOM 712 C CA . HIS A 1 86 ? -1.686 -19.685 -14.349 1.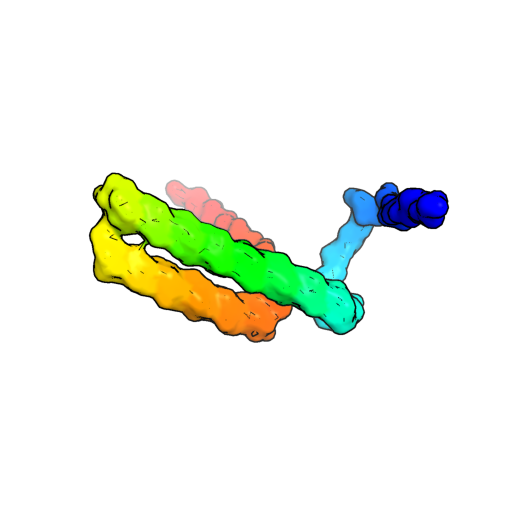00 57.78 86 HIS A CA 1
ATOM 713 C C . HIS A 1 86 ? -1.522 -20.934 -13.497 1.00 57.78 86 HIS A C 1
ATOM 715 O O . HIS A 1 86 ? -0.640 -21.762 -13.741 1.00 57.78 86 HIS A O 1
ATOM 721 N N . HIS A 1 87 ? -2.426 -21.098 -12.536 1.00 56.47 87 HIS A N 1
ATOM 722 C CA . HIS A 1 87 ? -2.796 -22.415 -12.059 1.00 56.47 87 HIS A CA 1
ATOM 723 C C . HIS A 1 87 ? -3.192 -23.239 -13.289 1.00 56.47 87 HIS A C 1
ATOM 725 O O . HIS A 1 87 ? -4.329 -23.197 -13.747 1.00 56.47 87 HIS A O 1
ATOM 731 N N . LYS A 1 88 ? -2.239 -23.978 -13.862 1.00 58.53 88 LYS A N 1
ATOM 732 C CA . LYS A 1 88 ? -2.562 -25.154 -14.657 1.00 58.53 88 LYS A CA 1
ATOM 733 C C . LYS A 1 88 ? -3.099 -26.153 -13.643 1.00 58.53 88 LYS A C 1
ATOM 735 O O . LYS A 1 88 ? -2.333 -26.938 -13.088 1.00 58.53 88 LYS A O 1
ATOM 740 N N . GLU A 1 89 ? -4.381 -26.022 -13.306 1.00 57.97 89 GLU A N 1
ATOM 741 C CA . GLU A 1 89 ? -5.103 -27.019 -12.531 1.00 57.97 89 GLU A CA 1
ATOM 742 C C . GLU A 1 89 ? -4.848 -28.367 -13.197 1.00 57.97 89 GLU A C 1
ATOM 744 O O . GLU A 1 89 ? -5.281 -28.636 -14.319 1.00 57.97 89 GLU A O 1
ATOM 749 N N . LYS A 1 90 ? -4.080 -29.213 -12.513 1.00 58.56 90 LYS A N 1
ATOM 750 C CA . LYS A 1 90 ? -4.055 -30.632 -12.817 1.00 58.56 90 LYS A CA 1
ATOM 751 C C . LYS A 1 90 ? -5.389 -31.179 -12.328 1.00 58.56 90 LYS A C 1
ATOM 753 O O . LYS A 1 90 ? -5.492 -31.618 -11.186 1.00 58.56 90 LYS A O 1
ATOM 758 N N . PHE A 1 91 ? -6.410 -31.112 -13.178 1.00 56.53 91 PHE A N 1
ATOM 759 C CA . PHE A 1 91 ? -7.605 -31.931 -13.022 1.00 56.53 91 PHE A CA 1
ATOM 760 C C . PHE A 1 91 ? -7.174 -33.395 -13.150 1.00 56.53 91 PHE A C 1
ATOM 762 O O . PHE A 1 91 ? -7.148 -33.963 -14.240 1.00 56.53 91 PHE A O 1
ATOM 769 N N . HIS A 1 92 ? -6.763 -33.996 -12.037 1.00 62.56 92 HIS A N 1
ATOM 770 C CA . HIS A 1 92 ? -6.666 -35.441 -11.940 1.00 62.56 92 HIS A CA 1
ATOM 771 C C . HIS A 1 92 ? -8.100 -35.967 -11.878 1.00 62.56 92 HIS A C 1
ATOM 773 O O . HIS A 1 92 ? -8.766 -35.849 -10.855 1.00 62.56 92 HIS A O 1
ATOM 779 N N . GLN A 1 93 ? -8.588 -36.471 -13.012 1.00 58.31 93 GLN A N 1
ATOM 780 C CA . GLN A 1 93 ? -9.794 -37.287 -13.061 1.00 58.31 93 GLN A CA 1
ATOM 781 C C . GLN A 1 93 ? -9.515 -38.579 -12.283 1.00 58.31 93 GLN A C 1
ATOM 783 O O . GLN A 1 93 ? -8.655 -39.361 -12.694 1.00 58.31 93 GLN A O 1
ATOM 788 N N . HIS A 1 94 ? -10.220 -38.785 -11.174 1.00 50.06 94 HIS A N 1
ATOM 789 C CA . HIS A 1 94 ? -10.373 -40.078 -10.512 1.00 50.06 94 HIS A CA 1
ATOM 790 C C . HIS A 1 94 ? -11.816 -40.240 -10.056 1.00 50.06 94 HIS A C 1
ATOM 792 O O . HIS A 1 94 ? -12.371 -39.252 -9.525 1.00 50.06 94 HIS A O 1
#

pLDDT: mean 78.89, std 20.6, range [35.62, 98.69]

Foldseek 3Di:
DDDDDPPPPPPPPPDDDDDQLVPDDPVVLVVLLVVLVVVLVVVLVVLVVCCVVVVDPPVVSVVVNVVSVVVSVVCVVRSVDDPPPDPPPPPPDD

Sequence (94 aa):
MIMPLFFAVSLSAAHGETRVYDNLTEEQKQELASMQKDIMEKKKQLINKYVEYGIIDQERGKEIKSHIERRYENNKKNGFMPKWDHHKEKFHQH

InterPro domains:
  IPR024485 Protein of unknown function DUF2680 [PF10925] (24-80)

Organism: NCBI:txid1274524

Secondary structure (DSSP, 8-state):
-PPP---------SS-----GGGS-HHHHHHHHHHHHHHHHHHHHHHHHHHHTTSS-HHHHHHHHHHHHHHHHHHHHTTT--------------